Protein AF-A0A3A0A1Z1-F1 (afdb_monomer_lite)

Structure (mmCIF, N/CA/C/O backbone):
data_AF-A0A3A0A1Z1-F1
#
_entry.id   AF-A0A3A0A1Z1-F1
#
loop_
_atom_site.group_PDB
_atom_site.id
_atom_site.type_symbol
_atom_site.label_atom_id
_atom_site.label_alt_id
_atom_site.label_comp_id
_atom_site.label_asym_id
_atom_site.label_entity_id
_atom_site.label_seq_id
_atom_site.pdbx_PDB_ins_code
_atom_site.Cartn_x
_atom_site.Cartn_y
_atom_site.Cartn_z
_atom_site.occupancy
_atom_site.B_iso_or_equiv
_atom_site.auth_seq_id
_atom_site.auth_comp_id
_atom_site.auth_asym_id
_atom_site.auth_atom_id
_atom_site.pdbx_PDB_model_num
ATOM 1 N N . MET 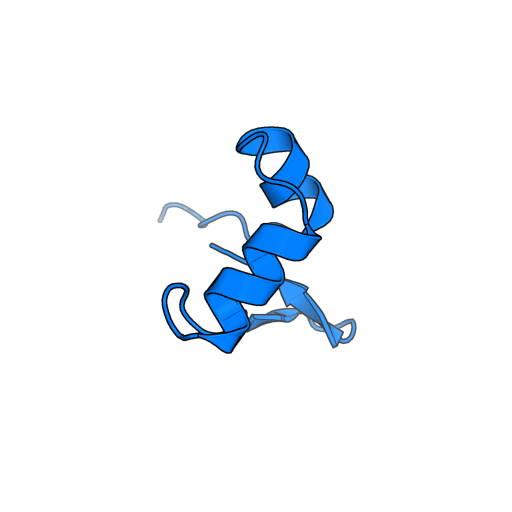A 1 1 ? 5.034 11.024 -24.022 1.00 41.47 1 MET A N 1
ATOM 2 C CA . MET A 1 1 ? 4.488 9.846 -23.316 1.00 41.47 1 MET A CA 1
ATOM 3 C C . MET A 1 1 ? 4.596 10.125 -21.835 1.00 41.47 1 MET A C 1
ATOM 5 O O . MET A 1 1 ? 5.688 10.424 -21.373 1.00 41.47 1 MET A O 1
ATOM 9 N N . GLU A 1 2 ? 3.476 10.126 -21.128 1.00 56.66 2 GLU A N 1
ATOM 10 C CA . GLU A 1 2 ? 3.449 10.377 -19.690 1.00 56.66 2 GLU A CA 1
ATOM 11 C C . GLU A 1 2 ? 3.907 9.106 -18.974 1.00 56.66 2 GLU A C 1
ATOM 13 O O . GLU A 1 2 ? 3.293 8.045 -19.105 1.00 56.66 2 GLU A O 1
ATOM 18 N N . VAL A 1 3 ? 5.052 9.179 -18.299 1.00 54.19 3 VAL A N 1
ATOM 19 C CA . VAL A 1 3 ? 5.567 8.061 -17.511 1.00 54.19 3 VAL A CA 1
ATOM 20 C C . VAL A 1 3 ? 4.659 7.944 -16.291 1.00 54.19 3 VAL A C 1
ATOM 22 O O . VAL A 1 3 ? 4.751 8.761 -15.377 1.00 54.19 3 VAL A O 1
ATOM 25 N N . ARG A 1 4 ? 3.746 6.964 -16.278 1.00 68.62 4 ARG A N 1
ATOM 26 C CA . ARG A 1 4 ? 2.954 6.667 -15.077 1.00 68.62 4 ARG A CA 1
ATOM 27 C C . ARG A 1 4 ? 3.922 6.326 -13.949 1.00 68.62 4 ARG A C 1
ATOM 29 O O . ARG A 1 4 ? 4.650 5.336 -14.033 1.00 68.62 4 ARG A O 1
ATOM 36 N N . LYS A 1 5 ? 3.959 7.167 -12.916 1.00 77.31 5 LYS A N 1
ATOM 37 C CA . LYS A 1 5 ? 4.802 6.935 -11.746 1.00 77.31 5 LYS A CA 1
ATOM 38 C C . LYS A 1 5 ? 4.249 5.734 -10.992 1.00 77.31 5 LYS A C 1
ATOM 40 O O . LYS A 1 5 ? 3.139 5.791 -10.475 1.00 77.31 5 LYS A O 1
ATOM 45 N N . MET A 1 6 ? 5.032 4.666 -10.920 1.00 83.75 6 MET A N 1
ATOM 46 C CA . MET A 1 6 ? 4.697 3.536 -10.069 1.00 83.75 6 MET A CA 1
ATOM 47 C C . MET A 1 6 ? 5.049 3.862 -8.618 1.00 83.75 6 MET A C 1
ATOM 49 O O . MET A 1 6 ? 6.144 4.343 -8.331 1.00 83.75 6 MET A O 1
ATOM 53 N N . LEU A 1 7 ? 4.103 3.626 -7.718 1.00 88.88 7 LEU A N 1
ATOM 54 C CA . LEU A 1 7 ? 4.185 3.946 -6.301 1.00 88.88 7 LEU A CA 1
ATOM 55 C C . LEU A 1 7 ? 4.363 2.674 -5.491 1.00 88.88 7 LEU A C 1
ATOM 57 O O . LEU A 1 7 ? 3.632 1.701 -5.673 1.00 88.88 7 LEU A O 1
ATOM 61 N N . GLN A 1 8 ? 5.281 2.684 -4.536 1.00 92.00 8 GLN A N 1
ATOM 62 C CA . GLN A 1 8 ? 5.260 1.674 -3.486 1.00 92.00 8 GLN A CA 1
ATOM 63 C C . GLN A 1 8 ? 4.019 1.852 -2.607 1.0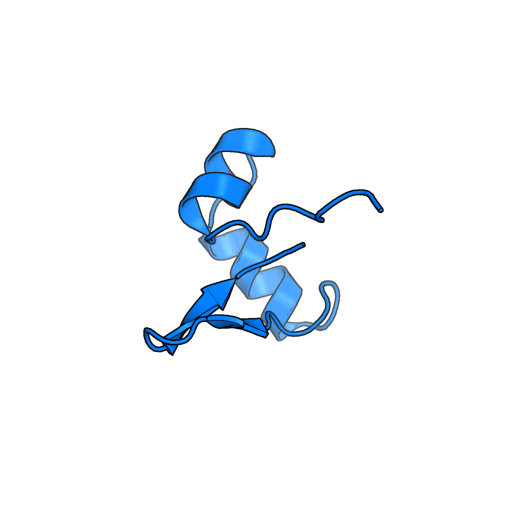0 92.00 8 GLN A C 1
ATOM 65 O O . GLN A 1 8 ? 3.432 2.931 -2.532 1.00 92.00 8 GLN A O 1
ATOM 70 N N . ILE A 1 9 ? 3.638 0.805 -1.871 1.00 92.50 9 ILE A N 1
ATOM 71 C CA . ILE A 1 9 ? 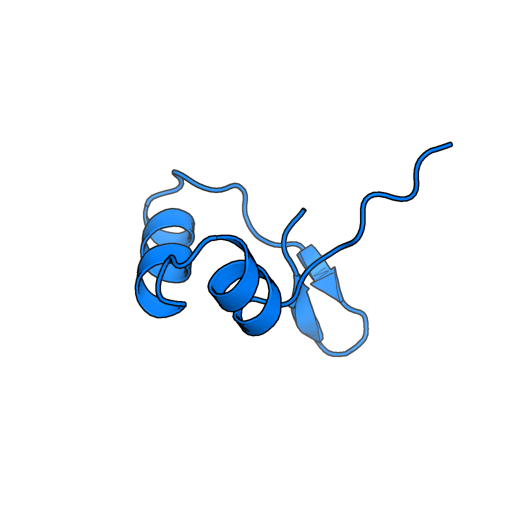2.440 0.861 -1.019 1.00 92.50 9 ILE A CA 1
ATOM 72 C C . ILE A 1 9 ? 2.492 1.993 0.018 1.00 92.50 9 ILE A C 1
ATOM 74 O O . ILE A 1 9 ? 1.462 2.584 0.322 1.00 92.50 9 ILE A O 1
ATOM 78 N N . GLY A 1 10 ? 3.684 2.318 0.532 1.00 92.88 10 GLY A N 1
ATOM 79 C CA . GLY A 1 10 ? 3.876 3.428 1.466 1.00 92.88 10 GLY A CA 1
ATOM 80 C C . GLY A 1 10 ? 3.633 4.788 0.814 1.00 92.88 10 GLY A C 1
ATOM 81 O O . GLY A 1 10 ? 2.947 5.626 1.390 1.00 92.88 10 GLY A O 1
ATOM 82 N N . GLU A 1 11 ? 4.118 4.985 -0.413 1.00 93.44 11 GLU A N 1
ATOM 83 C CA . GLU A 1 11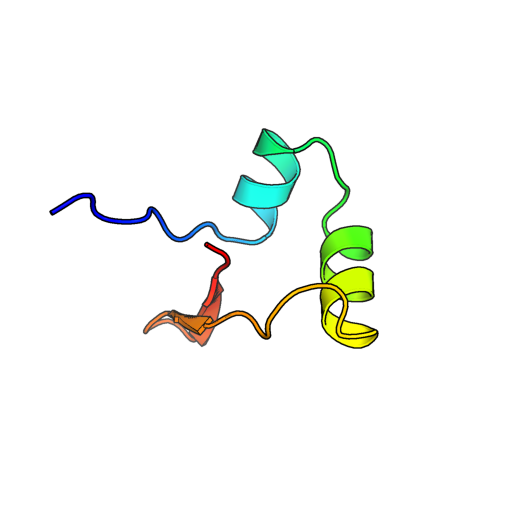 ? 3.887 6.217 -1.174 1.00 93.44 11 GLU A CA 1
ATOM 84 C C . GLU A 1 11 ? 2.414 6.366 -1.562 1.00 93.44 11 GLU A C 1
ATOM 86 O O . GLU A 1 11 ? 1.843 7.443 -1.408 1.00 93.44 11 GLU A O 1
ATOM 91 N N . LEU A 1 12 ? 1.780 5.277 -2.010 1.00 92.75 12 LEU A N 1
ATOM 92 C CA . LEU A 1 12 ? 0.353 5.261 -2.323 1.00 92.75 12 LEU A CA 1
ATOM 93 C C . LEU A 1 12 ? -0.483 5.569 -1.075 1.00 92.75 12 LEU A C 1
ATOM 95 O O . LEU A 1 12 ? -1.431 6.350 -1.132 1.00 92.75 12 LEU A O 1
ATOM 99 N N . SER A 1 13 ? -0.104 4.993 0.066 1.00 95.62 13 SER A N 1
ATOM 100 C CA . SER A 1 13 ? -0.753 5.239 1.352 1.00 95.62 13 SER A CA 1
ATOM 101 C C . SER A 1 13 ? -0.630 6.702 1.781 1.00 95.62 13 SER A C 1
ATOM 103 O O . SER A 1 13 ? -1.626 7.307 2.169 1.00 95.62 13 SER A O 1
ATOM 105 N N . ALA A 1 14 ? 0.557 7.298 1.639 1.00 96.00 14 ALA A N 1
ATOM 106 C CA . ALA A 1 14 ? 0.789 8.706 1.953 1.00 96.00 14 ALA A CA 1
ATOM 107 C C . ALA A 1 14 ? 0.003 9.658 1.035 1.00 96.00 14 ALA A C 1
ATOM 109 O O . ALA A 1 14 ? -0.527 10.657 1.510 1.00 96.00 14 ALA A O 1
ATOM 110 N N . GLN A 1 15 ? -0.100 9.350 -0.262 1.00 94.44 15 GLN A N 1
ATOM 111 C CA . GLN A 1 15 ? -0.814 10.202 -1.221 1.00 94.44 15 GLN A CA 1
ATOM 112 C C . GLN A 1 15 ? -2.336 10.119 -1.086 1.00 94.44 15 GLN A C 1
ATOM 114 O O . GLN A 1 15 ? -3.024 11.121 -1.245 1.00 94.44 15 GLN A O 1
ATOM 119 N N . THR A 1 16 ? -2.868 8.928 -0.813 1.00 93.88 16 THR A N 1
ATOM 120 C CA . THR A 1 16 ? -4.322 8.693 -0.769 1.00 93.88 16 THR A CA 1
ATOM 121 C C . THR A 1 16 ? -4.914 8.840 0.630 1.00 93.88 16 THR A C 1
ATOM 123 O O . THR A 1 16 ? -6.132 8.902 0.776 1.00 93.88 16 THR A O 1
ATOM 126 N N . GLY A 1 17 ? -4.078 8.825 1.673 1.00 96.31 17 GLY A N 1
ATOM 127 C CA . GLY A 1 17 ? -4.519 8.710 3.065 1.00 96.31 17 GLY A CA 1
ATOM 128 C C . GLY A 1 17 ? -5.085 7.329 3.420 1.00 96.31 17 GLY A C 1
ATOM 129 O O . GLY A 1 17 ? -5.486 7.098 4.561 1.00 96.31 17 GLY A O 1
ATOM 130 N N . VAL A 1 18 ? -5.116 6.386 2.473 1.00 96.12 18 VAL A N 1
ATOM 131 C CA . VAL A 1 18 ? -5.612 5.031 2.709 1.00 96.12 18 VAL A CA 1
ATOM 132 C C . VAL A 1 18 ? -4.518 4.223 3.407 1.00 96.12 18 VAL A C 1
ATOM 134 O O . VAL A 1 18 ? -3.394 4.155 2.905 1.00 96.12 18 VAL A O 1
ATOM 137 N N . PRO A 1 19 ? -4.796 3.555 4.541 1.00 97.25 19 PRO A N 1
ATOM 138 C CA . PRO A 1 19 ? -3.798 2.727 5.204 1.00 97.25 19 PRO A CA 1
ATOM 139 C C . PRO A 1 19 ? -3.281 1.615 4.288 1.00 97.25 19 PRO A C 1
ATOM 141 O O . PRO A 1 19 ? -4.059 0.933 3.622 1.00 97.25 19 PRO A O 1
ATOM 144 N N . SER A 1 20 ? -1.975 1.340 4.337 1.00 95.00 20 SER A N 1
ATOM 145 C CA . SER A 1 20 ? -1.347 0.260 3.556 1.00 95.00 20 SER A CA 1
ATOM 146 C C . SER A 1 20 ? -2.057 -1.094 3.708 1.00 95.00 20 SER A C 1
ATOM 148 O O . SER A 1 20 ? -2.162 -1.849 2.747 1.00 95.00 20 SER A O 1
ATOM 150 N N . LYS A 1 21 ? -2.587 -1.411 4.900 1.00 95.88 21 LYS A N 1
ATOM 151 C CA . LYS A 1 21 ? -3.370 -2.641 5.130 1.00 95.88 21 LYS A CA 1
ATOM 152 C C . LYS A 1 21 ? -4.659 -2.691 4.302 1.00 95.88 21 LYS A C 1
ATOM 154 O O . LYS A 1 21 ? -5.026 -3.752 3.821 1.00 95.88 21 LYS A O 1
ATOM 159 N N . THR A 1 22 ? -5.316 -1.549 4.123 1.00 96.81 22 THR A N 1
ATOM 160 C CA . THR A 1 22 ? -6.566 -1.428 3.371 1.00 96.81 22 THR A CA 1
ATOM 161 C C . THR A 1 22 ? -6.294 -1.530 1.876 1.00 96.81 22 THR A C 1
ATOM 163 O O . THR A 1 22 ? -7.036 -2.198 1.170 1.00 96.81 22 THR A O 1
ATOM 166 N N . ILE A 1 23 ? -5.180 -0.963 1.405 1.00 94.44 23 ILE A N 1
ATOM 167 C CA . ILE A 1 23 ? -4.722 -1.139 0.020 1.00 94.44 23 ILE A CA 1
ATOM 168 C C . ILE A 1 23 ? -4.477 -2.626 -0.283 1.00 94.44 23 ILE A C 1
ATOM 170 O O . ILE A 1 23 ? -4.959 -3.120 -1.297 1.00 94.44 23 ILE A O 1
ATOM 174 N N . ARG A 1 24 ? -3.801 -3.364 0.616 1.00 93.50 24 ARG A N 1
ATOM 175 C CA . ARG A 1 24 ? -3.625 -4.825 0.467 1.00 93.50 24 ARG A CA 1
ATOM 176 C C . ARG A 1 24 ? -4.952 -5.568 0.491 1.00 93.50 24 ARG A C 1
ATOM 178 O O . ARG A 1 24 ? -5.160 -6.445 -0.326 1.00 93.50 24 ARG A O 1
ATOM 185 N N . TYR A 1 25 ? -5.867 -5.180 1.375 1.00 95.69 25 TYR A N 1
ATOM 186 C CA . TYR A 1 25 ? -7.204 -5.764 1.391 1.00 95.69 25 TYR A CA 1
ATOM 187 C C . TYR A 1 25 ? -7.923 -5.572 0.048 1.00 95.69 25 TYR A C 1
ATOM 189 O O . TYR A 1 25 ? -8.523 -6.511 -0.460 1.00 95.69 25 TYR A O 1
ATOM 197 N N . TYR A 1 26 ? -7.817 -4.391 -0.568 1.00 94.81 26 TYR A N 1
ATOM 198 C CA . TYR A 1 26 ? -8.374 -4.143 -1.898 1.00 94.81 26 TYR A CA 1
ATOM 199 C C . TYR A 1 26 ? -7.682 -4.953 -3.008 1.00 94.81 26 TYR A C 1
ATOM 201 O O . TYR A 1 26 ? -8.365 -5.393 -3.930 1.00 94.81 26 TYR A O 1
ATOM 209 N N . GLU A 1 27 ? -6.366 -5.182 -2.922 1.00 92.44 27 GLU A N 1
ATOM 210 C CA . GLU A 1 27 ? -5.639 -6.139 -3.781 1.00 92.44 27 GLU A CA 1
ATOM 211 C C . GLU A 1 27 ? -6.192 -7.564 -3.597 1.00 92.44 27 GLU A C 1
ATOM 213 O O . GLU A 1 27 ? -6.533 -8.224 -4.579 1.00 92.44 27 GLU A O 1
ATOM 218 N N . ASP A 1 28 ? -6.333 -8.020 -2.351 1.00 93.81 28 ASP A N 1
ATOM 219 C CA . ASP A 1 28 ? -6.722 -9.391 -2.004 1.00 93.81 28 ASP A CA 1
ATOM 220 C C . ASP A 1 28 ? -8.144 -9.734 -2.471 1.00 93.81 28 ASP A C 1
ATOM 222 O O . ASP A 1 28 ? -8.388 -10.840 -2.957 1.00 93.81 28 ASP A O 1
ATOM 226 N N . ILE A 1 29 ? -9.083 -8.785 -2.368 1.00 96.06 29 ILE A N 1
ATOM 227 C CA . ILE A 1 29 ? -10.465 -8.965 -2.847 1.00 96.06 29 ILE A CA 1
ATOM 228 C C . ILE A 1 29 ? -10.629 -8.690 -4.351 1.00 96.06 29 ILE A C 1
ATOM 230 O O . ILE A 1 29 ? -11.736 -8.804 -4.871 1.00 96.06 29 ILE A O 1
ATOM 234 N N . GLY A 1 30 ? -9.559 -8.294 -5.049 1.00 94.06 30 GLY 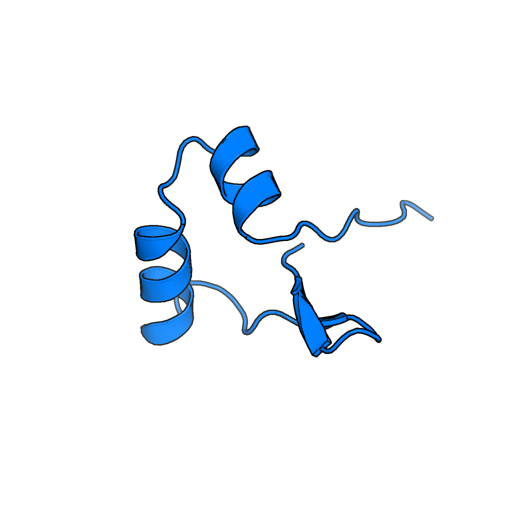A N 1
ATOM 235 C CA . GLY A 1 30 ? -9.581 -7.986 -6.482 1.00 94.06 30 GLY A CA 1
ATOM 236 C C . GLY A 1 30 ? -10.233 -6.648 -6.849 1.00 94.06 30 GLY A C 1
ATOM 237 O O . GLY A 1 30 ? -10.551 -6.433 -8.017 1.00 94.06 30 GLY A O 1
ATOM 238 N N . LEU A 1 31 ? -10.429 -5.747 -5.881 1.00 93.19 31 LEU A N 1
ATOM 239 C CA . LEU A 1 31 ? -10.900 -4.382 -6.139 1.00 93.19 31 LEU A CA 1
ATOM 240 C C . LEU A 1 31 ? -9.814 -3.538 -6.820 1.00 93.19 31 LEU A C 1
ATOM 242 O O . LEU A 1 31 ? -10.121 -2.698 -7.664 1.00 93.19 31 LEU A O 1
ATOM 246 N N . LEU A 1 32 ? -8.549 -3.762 -6.458 1.00 89.75 32 LEU A N 1
ATOM 247 C CA . LEU A 1 32 ? -7.398 -3.198 -7.156 1.00 89.75 32 LEU A CA 1
ATOM 248 C C . LEU A 1 32 ? -6.776 -4.239 -8.096 1.00 89.75 32 LEU A C 1
ATOM 250 O O . LEU A 1 32 ? -6.749 -5.429 -7.769 1.00 89.75 32 LEU A O 1
ATOM 254 N N . PRO A 1 33 ? -6.226 -3.810 -9.247 1.00 87.06 33 PRO A N 1
ATOM 255 C CA . PRO A 1 33 ? -5.428 -4.695 -10.081 1.00 87.06 33 PRO A CA 1
ATOM 256 C C . PRO A 1 33 ? -4.211 -5.203 -9.299 1.00 87.06 33 PRO A C 1
ATOM 258 O O . PRO A 1 33 ? -3.667 -4.501 -8.443 1.00 87.06 33 PRO A O 1
ATOM 261 N N . LYS A 1 34 ? -3.754 -6.421 -9.620 1.00 85.88 34 LYS A N 1
ATOM 262 C CA . LYS A 1 34 ? -2.547 -6.978 -8.999 1.00 85.88 34 LYS A CA 1
ATOM 263 C C . LYS A 1 34 ? -1.362 -6.032 -9.241 1.00 85.88 34 LYS A C 1
ATOM 265 O O . LYS A 1 34 ? -1.105 -5.695 -10.401 1.00 85.88 34 LYS A O 1
ATOM 270 N N . PRO A 1 35 ? -0.632 -5.622 -8.191 1.00 87.06 35 PRO A N 1
ATOM 271 C CA . PRO A 1 35 ? 0.496 -4.721 -8.340 1.00 87.06 3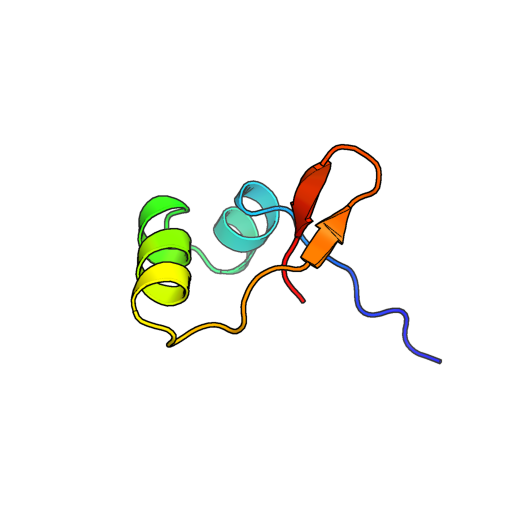5 PRO A CA 1
ATOM 272 C C . PRO A 1 35 ? 1.593 -5.381 -9.171 1.00 87.06 35 PRO A C 1
ATOM 274 O O . PRO A 1 35 ? 1.845 -6.587 -9.067 1.00 87.06 35 PRO A O 1
ATOM 277 N N . GLN A 1 36 ? 2.276 -4.575 -9.977 1.00 88.00 36 GLN A N 1
ATOM 278 C CA . GLN A 1 36 ? 3.473 -5.041 -10.660 1.00 88.00 36 GLN A CA 1
ATOM 279 C C . GLN A 1 36 ? 4.597 -5.245 -9.646 1.00 88.00 36 GLN A C 1
ATOM 281 O O . GLN A 1 36 ? 4.598 -4.673 -8.552 1.00 88.00 36 GLN A O 1
ATOM 286 N N . ARG A 1 37 ? 5.564 -6.091 -10.000 1.00 87.62 37 ARG A N 1
ATOM 287 C CA . ARG A 1 37 ? 6.793 -6.243 -9.223 1.00 87.62 37 ARG A CA 1
ATOM 288 C C . ARG A 1 37 ? 7.874 -5.388 -9.863 1.00 87.62 37 ARG A C 1
ATOM 290 O O . ARG A 1 37 ? 8.146 -5.547 -11.048 1.00 87.62 37 ARG A O 1
ATOM 297 N N . ALA A 1 38 ? 8.472 -4.499 -9.081 1.00 84.81 38 ALA A N 1
ATOM 298 C CA . ALA A 1 38 ? 9.696 -3.815 -9.472 1.00 84.81 38 ALA A CA 1
ATOM 299 C C . ALA A 1 38 ? 10.873 -4.811 -9.523 1.00 84.81 38 ALA A C 1
ATOM 301 O O . ALA A 1 38 ? 10.784 -5.910 -8.973 1.00 84.81 38 ALA A O 1
ATOM 302 N N . GLU A 1 39 ? 11.988 -4.429 -10.151 1.00 83.75 39 GLU A N 1
ATOM 303 C CA . GLU A 1 39 ? 13.182 -5.286 -10.307 1.00 83.75 39 GLU A CA 1
ATOM 304 C C . GLU A 1 39 ? 13.755 -5.784 -8.971 1.00 83.75 39 GLU A C 1
ATOM 306 O O . GLU A 1 39 ? 14.300 -6.878 -8.875 1.00 83.75 39 GLU A O 1
ATOM 311 N N . ASN A 1 40 ? 13.563 -5.008 -7.907 1.00 82.38 40 ASN A N 1
ATOM 312 C CA . ASN A 1 40 ? 13.940 -5.352 -6.536 1.00 82.38 40 ASN A CA 1
ATOM 313 C C . ASN A 1 40 ? 12.905 -6.241 -5.807 1.00 82.38 40 ASN A C 1
ATOM 315 O O . ASN A 1 40 ? 13.039 -6.496 -4.612 1.00 82.38 40 ASN A O 1
ATOM 319 N N . GLY A 1 41 ? 11.856 -6.695 -6.499 1.00 82.44 41 GLY A N 1
ATOM 320 C CA . GLY A 1 41 ? 10.832 -7.610 -5.993 1.00 82.44 41 GLY A CA 1
ATOM 321 C C . GLY A 1 41 ? 9.683 -6.959 -5.216 1.00 82.44 41 GLY A C 1
ATOM 322 O O . GLY A 1 41 ? 8.724 -7.663 -4.868 1.00 82.44 41 GLY A O 1
ATOM 323 N N . TYR A 1 42 ? 9.730 -5.645 -4.963 1.00 85.06 42 TYR A N 1
ATOM 324 C CA . TYR A 1 42 ? 8.660 -4.930 -4.261 1.00 85.06 42 TYR A CA 1
ATOM 325 C C . TYR A 1 42 ? 7.418 -4.745 -5.137 1.00 85.06 42 TYR A C 1
ATOM 327 O O . TYR A 1 42 ? 7.500 -4.600 -6.355 1.00 85.06 42 TYR A O 1
ATOM 335 N N . ARG A 1 43 ? 6.249 -4.723 -4.486 1.00 85.25 43 ARG A N 1
ATOM 336 C CA . ARG A 1 43 ? 4.968 -4.393 -5.121 1.00 85.25 43 ARG A CA 1
ATOM 337 C C . ARG A 1 43 ? 4.900 -2.901 -5.415 1.00 85.25 43 ARG A C 1
ATOM 339 O O . ARG A 1 43 ? 5.115 -2.093 -4.507 1.00 85.25 43 ARG A O 1
ATOM 346 N N . VAL A 1 44 ? 4.523 -2.566 -6.639 1.00 88.25 44 VAL A N 1
ATOM 347 C CA . VAL A 1 44 ? 4.282 -1.196 -7.074 1.00 88.25 44 VAL A CA 1
ATOM 348 C C . VAL A 1 44 ? 2.907 -1.051 -7.732 1.00 88.25 44 VAL A C 1
ATOM 350 O O . VAL A 1 44 ? 2.408 -1.968 -8.385 1.00 88.25 44 VAL A O 1
ATOM 353 N N . TYR A 1 45 ? 2.292 0.105 -7.516 1.00 86.56 45 TYR A N 1
ATOM 354 C CA . TYR A 1 45 ? 0.925 0.460 -7.894 1.00 86.56 45 TYR A CA 1
ATOM 355 C C . TYR A 1 45 ? 0.954 1.635 -8.878 1.00 86.56 45 TYR A C 1
ATOM 357 O O . TYR A 1 45 ? 1.880 2.439 -8.823 1.00 86.56 45 TYR A O 1
ATOM 365 N N . SER A 1 46 ? -0.030 1.749 -9.770 1.00 81.50 46 SER A N 1
ATOM 366 C CA . SER A 1 46 ? -0.105 2.801 -10.800 1.00 81.50 46 SER A CA 1
ATOM 367 C C . SER A 1 46 ? -1.445 3.507 -10.810 1.00 81.50 46 SER A C 1
ATOM 369 O O . SER A 1 46 ? -2.438 2.766 -10.633 1.00 81.50 46 SER A O 1
#

pLDDT: mean 87.5, std 11.45, range [41.47, 97.25]

Secondary structure (DSSP, 8-state):
------EEHHHHHHHH---HHHHHHHHHTTSSPPPEEPTTS-EEE-

Foldseek 3Di:
DDDPDWAALVRVCVVPVPDSVVVVVCCVVVVAPFFDADPVRGGTHD

Sequence (46 aa):
MEVRKMLQIGELSAQTGVPSKTIRYYEDIGLLPKPQRAENGYRVYS

Radius of gyration: 10.65 Å; chains: 1; bounding box: 25×20×28 Å